Protein AF-A0A6C0LMB6-F1 (afdb_monomer_lite)

Sequence (159 aa):
MSMTSNTSTMNYQIALCEIFNQNIHGFNEDSSQDMNQRILASYTFSREEFMDKNEWMPMIANMRTAYSHYSPYVKNHPSIRNYKNIVDNPDYYKLDIVQVEEMPGGEACAIIKTGGIKRFQRLWKKHLKHQRKLLQERSKPENLRQRELTGKWPTSCSK

Structure (mmCIF, N/CA/C/O backbone):
data_AF-A0A6C0LMB6-F1
#
_entry.id   AF-A0A6C0LMB6-F1
#
loop_
_atom_site.group_PDB
_atom_site.id
_atom_site.type_symbol
_atom_site.label_atom_id
_atom_site.label_alt_id
_atom_site.label_comp_id
_atom_site.label_asym_id
_atom_site.label_entity_id
_atom_site.label_seq_id
_atom_site.pdbx_PDB_ins_code
_atom_site.Cartn_x
_atom_site.Cartn_y
_atom_site.Cartn_z
_atom_site.occupancy
_atom_site.B_iso_or_equiv
_atom_site.auth_seq_id
_atom_site.auth_comp_id
_atom_site.auth_asym_id
_atom_site.auth_atom_id
_atom_site.pdbx_PDB_model_num
ATOM 1 N N . MET A 1 1 ? 32.107 -31.353 2.018 1.00 38.66 1 MET A N 1
ATOM 2 C CA . MET A 1 1 ? 31.009 -30.561 1.421 1.00 38.66 1 MET A CA 1
ATOM 3 C C . MET A 1 1 ? 30.043 -30.189 2.533 1.00 38.66 1 MET A C 1
ATOM 5 O O . MET A 1 1 ? 29.240 -31.019 2.928 1.00 38.66 1 MET A O 1
ATOM 9 N N . SER A 1 2 ? 30.203 -29.000 3.114 1.00 35.47 2 SER A N 1
ATOM 10 C CA . SER A 1 2 ? 29.303 -28.487 4.152 1.00 35.47 2 SER A CA 1
ATOM 11 C C . SER A 1 2 ? 28.293 -27.566 3.477 1.00 35.47 2 SER A C 1
ATOM 13 O O . SER A 1 2 ? 28.688 -26.553 2.906 1.00 35.47 2 SER A O 1
ATOM 15 N N . MET A 1 3 ? 27.014 -27.944 3.480 1.00 44.91 3 MET A N 1
ATOM 16 C CA . MET A 1 3 ? 25.931 -27.040 3.103 1.00 44.91 3 MET A CA 1
ATOM 17 C C . MET A 1 3 ? 25.684 -26.091 4.272 1.00 44.91 3 MET A C 1
ATOM 19 O O . MET A 1 3 ? 24.937 -26.400 5.196 1.00 44.91 3 MET A O 1
ATOM 23 N N . THR A 1 4 ? 26.336 -24.934 4.250 1.00 42.03 4 THR A N 1
ATOM 24 C CA . THR A 1 4 ? 25.949 -23.817 5.106 1.00 42.03 4 THR A CA 1
ATOM 25 C C . THR A 1 4 ? 24.643 -23.251 4.565 1.00 42.03 4 THR A C 1
ATOM 27 O O . THR A 1 4 ? 24.621 -22.594 3.525 1.00 42.03 4 THR A O 1
ATOM 30 N N . SER A 1 5 ? 23.540 -23.524 5.257 1.00 46.91 5 SER A N 1
ATOM 31 C CA . SER A 1 5 ? 22.294 -22.790 5.072 1.00 46.91 5 SER A CA 1
ATOM 32 C C . SER A 1 5 ? 22.560 -21.315 5.377 1.00 46.91 5 SER A C 1
ATOM 34 O O . SER A 1 5 ? 22.667 -20.935 6.543 1.00 46.91 5 SER A O 1
ATOM 36 N N . ASN A 1 6 ? 22.686 -20.487 4.338 1.00 44.66 6 ASN A N 1
ATOM 37 C CA . ASN A 1 6 ? 22.595 -19.038 4.470 1.00 44.66 6 ASN A CA 1
ATOM 38 C C . ASN A 1 6 ? 21.174 -18.720 4.937 1.00 44.66 6 ASN A C 1
ATOM 40 O O . ASN A 1 6 ? 20.253 -18.574 4.136 1.00 44.66 6 ASN A O 1
ATOM 44 N N . THR A 1 7 ? 20.967 -18.636 6.247 1.00 48.97 7 THR A N 1
ATOM 45 C CA . THR A 1 7 ? 19.818 -17.921 6.790 1.00 48.97 7 THR A CA 1
ATOM 46 C C . THR A 1 7 ? 20.078 -16.442 6.556 1.00 48.97 7 THR A C 1
ATOM 48 O O . THR A 1 7 ? 20.565 -15.744 7.444 1.00 48.97 7 THR A O 1
ATOM 51 N N . SER A 1 8 ? 19.808 -15.980 5.335 1.00 60.22 8 SER A N 1
ATOM 52 C CA . SER A 1 8 ? 19.716 -14.561 5.021 1.00 60.22 8 SER A CA 1
ATOM 53 C C . SER A 1 8 ? 18.724 -13.965 6.010 1.00 60.22 8 SER A C 1
ATOM 55 O O . SER A 1 8 ? 17.541 -14.315 6.006 1.00 60.22 8 SER A O 1
ATOM 57 N N . THR A 1 9 ? 19.208 -13.137 6.931 1.00 61.38 9 THR A N 1
ATOM 58 C CA . THR A 1 9 ? 18.343 -12.380 7.827 1.00 61.38 9 THR A CA 1
ATOM 59 C C . THR A 1 9 ? 17.388 -11.578 6.952 1.00 61.38 9 THR A C 1
ATOM 61 O O . THR A 1 9 ? 17.812 -10.750 6.151 1.00 61.38 9 THR A O 1
ATOM 64 N N . MET A 1 10 ? 16.092 -11.889 7.037 1.00 66.06 10 MET A N 1
ATOM 65 C CA . MET A 1 10 ? 15.073 -11.235 6.217 1.00 66.06 10 MET A CA 1
ATOM 66 C C . MET A 1 10 ? 15.051 -9.746 6.556 1.00 66.06 10 MET A C 1
ATOM 68 O O . MET A 1 10 ? 14.559 -9.354 7.616 1.00 66.06 10 MET A O 1
ATOM 72 N N . ASN A 1 11 ? 15.617 -8.929 5.669 1.00 84.19 11 ASN A N 1
ATOM 73 C CA . ASN A 1 11 ? 15.682 -7.490 5.847 1.00 84.19 11 ASN A CA 1
ATOM 74 C C . ASN A 1 11 ? 14.379 -6.868 5.335 1.00 84.19 11 ASN A C 1
ATOM 76 O O . ASN A 1 11 ? 14.101 -6.878 4.134 1.00 84.19 11 ASN A O 1
ATOM 80 N N . TYR A 1 12 ? 13.555 -6.376 6.258 1.00 92.94 12 TYR A N 1
ATOM 81 C CA . TYR A 1 12 ? 12.324 -5.671 5.921 1.00 92.94 12 TYR A CA 1
ATOM 82 C C . TYR A 1 12 ? 12.598 -4.178 5.779 1.00 92.94 12 TYR A C 1
ATOM 84 O O . TYR A 1 12 ? 13.280 -3.587 6.613 1.00 92.94 12 TYR A O 1
ATOM 92 N N . GLN A 1 13 ? 12.011 -3.565 4.758 1.00 94.88 13 GLN A N 1
ATOM 93 C CA . GLN A 1 13 ? 12.161 -2.143 4.462 1.00 94.88 13 GLN A CA 1
ATOM 94 C C . GLN A 1 13 ? 10.793 -1.468 4.385 1.00 94.88 13 GLN A C 1
ATOM 96 O O . GLN A 1 13 ? 9.779 -2.128 4.153 1.00 94.88 13 GLN A O 1
ATOM 101 N N . ILE A 1 14 ? 10.753 -0.152 4.587 1.00 95.75 14 ILE A N 1
ATOM 102 C CA . ILE A 1 14 ? 9.578 0.660 4.260 1.00 95.75 14 ILE A CA 1
ATOM 103 C C . ILE A 1 14 ? 9.749 1.114 2.817 1.00 95.75 14 ILE A C 1
ATOM 105 O O . ILE A 1 14 ? 10.777 1.695 2.479 1.00 95.75 14 ILE A O 1
ATOM 109 N N . ALA A 1 15 ? 8.752 0.858 1.978 1.00 97.25 15 ALA A N 1
ATOM 110 C CA . ALA A 1 15 ? 8.810 1.219 0.571 1.00 97.25 15 ALA A CA 1
ATOM 111 C C . ALA A 1 15 ? 7.516 1.869 0.088 1.00 97.25 15 ALA A C 1
ATOM 113 O O . ALA A 1 15 ? 6.415 1.519 0.529 1.00 97.25 15 ALA A O 1
ATOM 114 N N . LEU A 1 16 ? 7.665 2.789 -0.860 1.00 97.25 16 LEU A N 1
ATOM 115 C CA . LEU A 1 16 ? 6.594 3.199 -1.750 1.00 97.25 16 LEU A CA 1
ATOM 116 C C . LEU A 1 16 ? 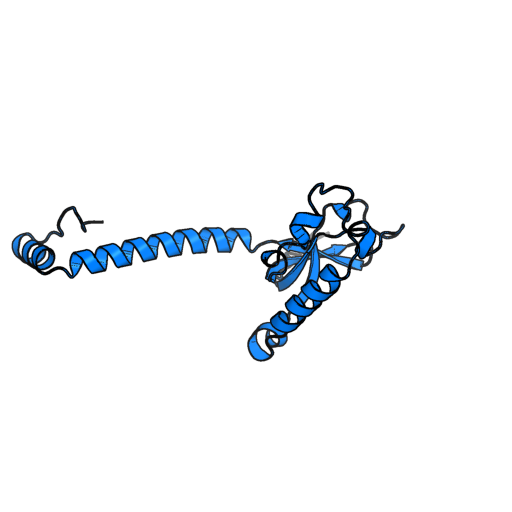6.473 2.130 -2.832 1.00 97.25 16 LEU A C 1
ATOM 118 O O . LEU A 1 16 ? 7.439 1.846 -3.536 1.00 97.25 16 LEU A O 1
ATOM 122 N N . CYS A 1 17 ? 5.301 1.508 -2.901 1.00 96.94 17 CYS A N 1
ATOM 123 C CA . CYS A 1 17 ? 5.065 0.375 -3.782 1.00 96.94 17 CYS A CA 1
ATOM 124 C C . CYS A 1 17 ? 4.105 0.745 -4.905 1.00 96.94 17 CYS A C 1
ATOM 126 O O . CYS A 1 17 ? 3.128 1.463 -4.676 1.00 96.94 17 CYS A O 1
ATOM 128 N N . GLU A 1 18 ? 4.313 0.161 -6.079 1.00 96.38 18 GLU A N 1
ATOM 129 C CA . GLU A 1 18 ? 3.370 0.251 -7.189 1.00 96.38 18 GLU A CA 1
ATOM 130 C C . GLU A 1 18 ? 3.273 -1.069 -7.952 1.00 96.38 18 GLU A C 1
ATOM 132 O O . GLU A 1 18 ? 4.203 -1.862 -8.001 1.00 96.38 18 GLU A O 1
ATOM 137 N N . ILE A 1 19 ? 2.117 -1.338 -8.538 1.00 97.25 19 ILE A N 1
ATOM 138 C CA . ILE A 1 19 ? 1.906 -2.462 -9.443 1.00 97.25 19 ILE A CA 1
ATOM 139 C C . ILE A 1 19 ? 2.718 -2.208 -10.712 1.00 97.25 19 ILE A C 1
ATOM 141 O O . ILE A 1 19 ? 2.535 -1.172 -11.359 1.00 97.25 19 ILE A O 1
ATOM 145 N N . PHE A 1 20 ? 3.568 -3.163 -11.089 1.00 97.06 20 PHE A N 1
ATOM 146 C CA . PHE A 1 20 ? 4.311 -3.071 -12.338 1.00 97.06 20 PHE A CA 1
ATOM 147 C C . PHE A 1 20 ? 3.347 -3.016 -13.528 1.00 97.06 20 PHE A C 1
ATOM 149 O O . PHE A 1 20 ? 2.433 -3.825 -13.612 1.00 97.06 20 PHE A O 1
ATOM 156 N N . ASN A 1 21 ? 3.561 -2.101 -14.471 1.00 96.38 21 ASN A N 1
ATOM 157 C CA . ASN A 1 21 ? 2.859 -2.070 -15.744 1.00 96.38 21 ASN A CA 1
ATOM 158 C C . ASN A 1 21 ? 3.873 -1.865 -16.871 1.00 96.38 21 ASN A C 1
ATOM 160 O O . ASN A 1 21 ? 4.512 -0.815 -16.935 1.00 96.38 21 ASN A O 1
ATOM 164 N N . GLN A 1 22 ? 3.975 -2.829 -17.788 1.00 95.75 22 GLN A N 1
ATOM 165 C CA . GLN A 1 22 ? 4.898 -2.760 -18.928 1.00 95.75 22 GLN A CA 1
ATOM 166 C C . GLN A 1 22 ? 4.735 -1.499 -19.797 1.00 95.75 22 GLN A C 1
ATOM 168 O O . GLN A 1 22 ? 5.704 -1.030 -20.382 1.00 95.75 22 GLN A O 1
ATOM 173 N N . ASN A 1 23 ? 3.528 -0.922 -19.863 1.00 95.12 23 ASN A N 1
ATOM 174 C CA . ASN A 1 23 ? 3.261 0.284 -20.653 1.00 95.12 23 ASN A CA 1
ATOM 175 C C . ASN A 1 23 ? 3.826 1.558 -19.999 1.00 95.12 23 ASN A C 1
ATOM 177 O O . ASN A 1 23 ? 3.902 2.593 -20.655 1.00 95.12 23 ASN A O 1
ATOM 181 N N . ILE A 1 24 ? 4.171 1.491 -18.709 1.00 95.31 24 ILE A N 1
ATOM 182 C CA . ILE A 1 24 ? 4.685 2.610 -17.910 1.00 95.31 24 ILE A CA 1
ATOM 183 C C . ILE A 1 24 ? 6.171 2.411 -17.608 1.00 95.31 24 ILE A C 1
ATOM 185 O O . ILE A 1 24 ? 6.957 3.334 -17.793 1.00 95.31 24 ILE A O 1
ATOM 189 N N . HIS A 1 25 ? 6.558 1.215 -17.162 1.00 94.12 25 HIS A N 1
ATOM 190 C CA . HIS A 1 25 ? 7.918 0.933 -16.690 1.00 94.12 25 HIS A CA 1
ATOM 191 C C . HIS A 1 25 ? 8.841 0.371 -17.778 1.00 94.12 25 HIS A C 1
ATOM 193 O O . HIS A 1 25 ? 10.045 0.285 -17.566 1.00 94.12 25 HIS A O 1
ATOM 199 N N . GLY A 1 26 ? 8.288 0.007 -18.939 1.00 92.19 26 GLY A N 1
ATOM 200 C CA . GLY A 1 26 ? 9.005 -0.742 -19.965 1.00 92.19 26 GLY A CA 1
ATOM 201 C C . GLY A 1 26 ? 9.080 -2.233 -19.636 1.00 92.19 26 GLY A C 1
ATOM 202 O O . GLY A 1 26 ? 8.943 -2.645 -18.489 1.00 92.19 26 GLY A O 1
ATOM 203 N N . PHE A 1 27 ? 9.239 -3.052 -20.670 1.00 93.38 27 PHE A N 1
ATOM 204 C CA . PHE A 1 27 ? 9.415 -4.498 -20.567 1.00 93.38 27 PHE A CA 1
ATOM 205 C C . PHE A 1 27 ? 10.187 -4.954 -21.803 1.00 93.38 27 PHE A C 1
ATOM 207 O O . PHE A 1 27 ? 9.760 -4.664 -22.925 1.00 93.38 27 PHE A O 1
ATOM 214 N N . ASN A 1 28 ? 11.329 -5.607 -21.609 1.00 90.88 28 ASN A N 1
ATOM 215 C CA . ASN A 1 28 ? 12.220 -6.021 -22.693 1.00 90.88 28 ASN A CA 1
ATOM 216 C C . ASN A 1 28 ? 12.650 -7.491 -22.531 1.00 90.88 28 ASN A C 1
ATOM 218 O O . ASN A 1 28 ? 12.100 -8.219 -21.708 1.00 90.88 28 ASN A O 1
ATOM 222 N N . GLU A 1 29 ? 13.596 -7.938 -23.356 1.00 90.31 29 GLU A N 1
ATOM 223 C CA . GLU A 1 29 ? 14.080 -9.326 -23.368 1.00 90.31 29 GLU A CA 1
ATOM 224 C C . GLU A 1 29 ? 14.796 -9.733 -22.070 1.00 90.31 29 GLU A C 1
ATOM 226 O O . GLU A 1 29 ? 14.801 -10.915 -21.728 1.00 90.31 29 GLU A O 1
ATOM 231 N N . ASP A 1 30 ? 15.334 -8.762 -21.327 1.00 90.88 30 ASP A N 1
ATOM 232 C CA . ASP A 1 30 ? 16.017 -8.980 -20.048 1.00 90.88 30 ASP A CA 1
ATOM 233 C C . ASP A 1 30 ? 15.034 -9.029 -18.862 1.00 90.88 30 ASP A C 1
ATOM 235 O O . ASP A 1 30 ? 15.364 -9.533 -17.784 1.00 90.88 30 ASP A O 1
ATOM 239 N N . SER A 1 31 ? 13.803 -8.535 -19.048 1.00 90.94 31 SER A N 1
ATOM 240 C CA . SER A 1 31 ? 12.766 -8.558 -18.018 1.00 90.94 31 SER A CA 1
ATOM 241 C C . SER A 1 31 ? 12.289 -9.982 -17.722 1.00 90.94 31 SER A C 1
ATOM 243 O O . SER A 1 31 ? 12.088 -10.827 -18.600 1.00 90.94 31 SER A O 1
ATOM 245 N N . SER A 1 32 ? 12.002 -10.245 -16.447 1.00 91.88 32 SER A N 1
ATOM 246 C CA . SER A 1 32 ? 11.387 -11.514 -16.043 1.00 91.88 32 SER A CA 1
ATOM 247 C C . SER A 1 32 ? 9.963 -11.654 -16.591 1.00 91.88 32 SER A C 1
ATOM 249 O O . SER A 1 32 ? 9.166 -10.721 -16.558 1.00 91.88 32 SER A O 1
ATOM 251 N N . GLN A 1 33 ? 9.592 -12.847 -17.057 1.00 90.62 33 GLN A N 1
ATOM 252 C CA . GLN A 1 33 ? 8.303 -13.068 -17.735 1.00 90.62 33 GLN A CA 1
ATOM 253 C C . GLN A 1 33 ? 7.072 -12.789 -16.856 1.00 90.62 33 GLN A C 1
ATOM 255 O O . GLN A 1 33 ? 5.983 -12.506 -17.356 1.00 90.62 33 GLN A O 1
ATOM 260 N N . ASP A 1 34 ? 7.227 -12.851 -15.536 1.00 92.69 34 ASP A N 1
ATOM 261 C CA . ASP A 1 34 ? 6.156 -12.652 -14.567 1.00 92.69 34 ASP A CA 1
ATOM 262 C C . ASP A 1 34 ? 6.056 -11.211 -14.033 1.00 92.69 34 ASP A C 1
ATOM 264 O O . ASP A 1 34 ? 5.240 -10.960 -13.146 1.00 92.69 34 ASP A O 1
ATOM 268 N N . MET A 1 35 ? 6.799 -10.239 -14.587 1.00 94.25 35 MET A N 1
ATOM 269 C CA . MET A 1 35 ? 6.814 -8.855 -14.079 1.00 94.25 35 MET A CA 1
ATOM 270 C C . MET A 1 35 ? 5.425 -8.206 -14.003 1.00 94.25 35 MET A C 1
ATOM 272 O O . MET A 1 35 ? 5.110 -7.564 -13.006 1.00 94.25 35 MET A O 1
ATOM 276 N N . ASN A 1 36 ? 4.529 -8.444 -14.969 1.00 94.62 36 ASN A N 1
ATOM 277 C CA . ASN A 1 36 ? 3.138 -7.947 -14.925 1.00 94.62 36 ASN A CA 1
ATOM 278 C C . 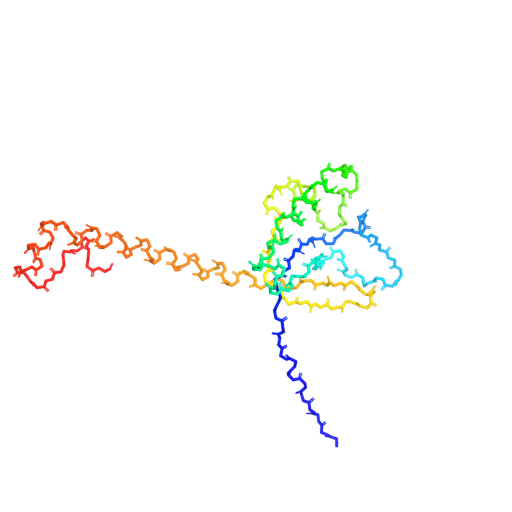ASN A 1 36 ? 2.277 -8.558 -13.797 1.00 94.62 36 ASN A C 1
ATOM 280 O O . ASN A 1 36 ? 1.099 -8.236 -13.668 1.00 94.62 36 ASN A O 1
ATOM 284 N N . GLN A 1 37 ? 2.808 -9.479 -12.997 1.00 94.44 37 GLN A N 1
ATOM 285 C CA . GLN A 1 37 ? 2.141 -10.033 -11.814 1.00 94.44 37 GLN A CA 1
ATOM 286 C C . GLN A 1 37 ? 2.784 -9.543 -10.510 1.00 94.44 37 GLN A C 1
ATOM 288 O O . GLN A 1 37 ? 2.350 -9.932 -9.423 1.00 94.44 37 GLN A O 1
ATOM 293 N N . ARG A 1 38 ? 3.810 -8.691 -10.606 1.00 95.62 38 ARG A N 1
ATOM 294 C CA . ARG A 1 38 ? 4.628 -8.241 -9.484 1.00 95.62 38 ARG A CA 1
ATOM 295 C C . ARG A 1 38 ? 4.302 -6.806 -9.075 1.00 95.62 38 ARG A C 1
ATOM 297 O O . ARG A 1 38 ? 3.674 -6.023 -9.789 1.00 95.62 38 ARG A O 1
ATOM 304 N N . ILE A 1 39 ? 4.728 -6.485 -7.863 1.00 97.19 39 ILE A N 1
ATOM 305 C CA . ILE A 1 39 ? 4.686 -5.145 -7.285 1.00 97.19 39 ILE A CA 1
ATOM 306 C C . ILE A 1 39 ? 6.132 -4.669 -7.232 1.00 97.19 39 ILE A C 1
ATOM 308 O O . ILE A 1 39 ? 6.996 -5.427 -6.803 1.00 97.19 39 ILE A O 1
ATOM 312 N N . LEU A 1 40 ? 6.399 -3.444 -7.658 1.00 97.12 40 LEU A N 1
ATOM 313 C CA . LEU A 1 40 ? 7.694 -2.796 -7.533 1.00 97.12 40 LEU A CA 1
ATOM 314 C C . LEU A 1 40 ? 7.848 -2.154 -6.156 1.00 97.12 40 LEU A C 1
ATOM 316 O O . LEU A 1 40 ? 6.895 -1.601 -5.602 1.00 97.12 40 LEU A O 1
ATOM 320 N N . ALA A 1 41 ? 9.072 -2.180 -5.639 1.00 96.75 41 ALA A N 1
ATOM 321 C CA . ALA A 1 41 ? 9.532 -1.259 -4.611 1.00 96.75 41 ALA A CA 1
ATOM 322 C C . ALA A 1 41 ? 10.092 -0.008 -5.307 1.00 96.75 41 ALA A C 1
ATOM 324 O O . ALA A 1 41 ? 11.304 0.142 -5.425 1.00 96.75 41 ALA A O 1
ATOM 325 N N . SER A 1 42 ? 9.212 0.875 -5.788 1.00 95.44 42 SER A N 1
ATOM 326 C CA . SER A 1 42 ? 9.582 2.080 -6.552 1.00 95.44 42 SER A CA 1
ATOM 327 C C . SER A 1 42 ? 10.586 2.960 -5.816 1.00 95.44 42 SER A C 1
ATOM 329 O O . SER A 1 42 ? 11.449 3.583 -6.426 1.00 95.44 42 SER A O 1
ATOM 331 N N . TYR A 1 43 ? 10.459 3.013 -4.489 1.00 96.06 43 TYR A N 1
ATOM 332 C CA . TYR A 1 43 ? 11.432 3.659 -3.625 1.00 96.06 43 TYR A CA 1
ATOM 333 C C . TYR A 1 43 ? 11.446 2.997 -2.249 1.00 96.06 43 TYR A C 1
ATOM 335 O O . TYR A 1 43 ? 10.394 2.833 -1.626 1.00 96.06 43 TYR A O 1
ATOM 343 N N . THR A 1 44 ? 12.628 2.646 -1.753 1.00 96.56 44 THR A N 1
ATOM 344 C CA . THR A 1 44 ? 12.848 2.188 -0.375 1.00 96.56 44 THR A CA 1
ATOM 345 C C . THR A 1 44 ? 13.414 3.323 0.456 1.00 96.56 44 THR A C 1
ATOM 347 O O . THR A 1 44 ? 14.380 3.953 0.044 1.00 96.56 44 THR A O 1
ATOM 350 N N . PHE A 1 45 ? 12.853 3.548 1.639 1.00 96.56 45 PHE A N 1
ATOM 351 C CA . PHE A 1 45 ? 13.314 4.602 2.533 1.00 96.56 45 PHE A CA 1
ATOM 352 C C . PHE A 1 45 ? 14.291 4.037 3.559 1.00 96.56 45 PHE A C 1
ATOM 354 O O . PHE A 1 45 ? 13.973 3.089 4.289 1.00 96.56 45 PHE A O 1
ATOM 361 N N . SER A 1 46 ? 15.450 4.672 3.678 1.00 95.44 46 SER A N 1
ATOM 362 C CA . SER A 1 46 ? 16.280 4.554 4.867 1.00 95.44 46 SER A CA 1
ATOM 363 C C . SER A 1 46 ? 15.541 5.109 6.090 1.00 95.44 46 SER A C 1
ATOM 365 O O . SER A 1 46 ? 14.541 5.831 6.003 1.00 95.44 46 SER A O 1
ATOM 367 N N . ARG A 1 47 ? 16.050 4.778 7.279 1.00 92.94 47 ARG A N 1
ATOM 368 C CA . ARG A 1 47 ? 15.479 5.274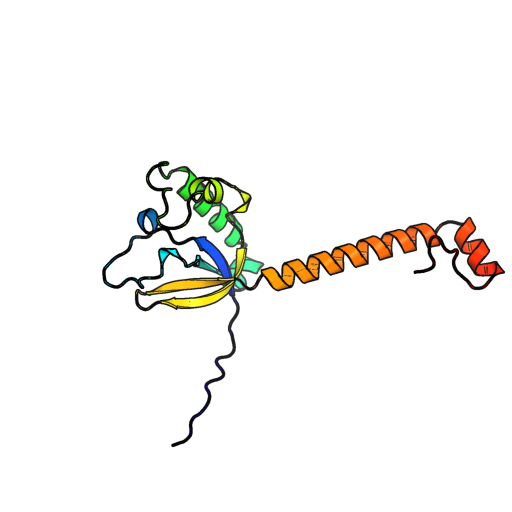 8.534 1.00 92.94 47 ARG A CA 1
ATOM 369 C C . ARG A 1 47 ? 15.447 6.804 8.587 1.00 92.94 47 ARG A C 1
ATOM 371 O O . ARG A 1 47 ? 14.450 7.348 9.046 1.00 92.94 47 ARG A O 1
ATOM 378 N N . GLU A 1 48 ? 16.516 7.465 8.156 1.00 96.06 48 GLU A N 1
ATOM 379 C CA . GLU A 1 48 ? 16.648 8.926 8.204 1.00 96.06 48 GLU A CA 1
ATOM 380 C C . GLU A 1 48 ? 15.663 9.605 7.241 1.00 96.06 48 GLU A C 1
ATOM 382 O O . GLU A 1 48 ? 14.926 10.508 7.637 1.00 96.06 48 GLU A O 1
ATOM 387 N N . GLU A 1 49 ? 15.577 9.118 5.998 1.00 96.81 49 GLU A N 1
ATOM 388 C CA . GLU A 1 49 ? 14.638 9.630 4.986 1.00 96.81 49 GLU A CA 1
ATOM 389 C C . GLU A 1 49 ? 13.182 9.490 5.453 1.00 96.81 49 GLU A C 1
ATOM 391 O O . GLU A 1 49 ? 12.366 10.400 5.275 1.00 96.81 49 GLU A O 1
ATOM 396 N N . PHE A 1 50 ? 12.855 8.363 6.097 1.00 95.62 50 PHE A N 1
ATOM 397 C CA . PHE A 1 50 ? 11.512 8.108 6.606 1.00 95.62 50 PHE A CA 1
ATOM 398 C C . PHE A 1 50 ? 11.181 8.920 7.867 1.00 95.62 50 PHE A C 1
ATOM 400 O O . PHE A 1 50 ? 10.130 9.558 7.910 1.00 95.62 50 PHE A O 1
ATOM 407 N N . MET A 1 51 ? 12.041 8.877 8.891 1.00 93.38 51 MET A N 1
ATOM 408 C CA . MET A 1 51 ? 11.741 9.415 10.226 1.00 93.38 51 MET A CA 1
ATOM 409 C C . MET A 1 51 ? 12.057 10.904 10.353 1.00 93.38 51 MET A C 1
ATOM 411 O O . MET A 1 51 ? 11.244 11.654 10.890 1.00 93.38 51 MET A O 1
ATOM 415 N N . ASP A 1 52 ? 13.229 11.324 9.878 1.00 95.19 52 ASP A N 1
ATOM 416 C CA . ASP A 1 52 ? 13.775 12.647 10.186 1.00 95.19 52 ASP A CA 1
ATOM 417 C C . ASP A 1 52 ? 13.414 13.654 9.090 1.00 95.19 52 ASP A C 1
ATOM 419 O O . ASP A 1 52 ? 13.004 14.780 9.374 1.00 95.19 52 ASP A O 1
ATOM 423 N N . LYS A 1 53 ? 13.495 13.229 7.823 1.00 95.94 53 LYS A N 1
ATOM 424 C CA . LYS A 1 53 ? 13.253 14.094 6.656 1.00 95.94 53 LYS A CA 1
ATOM 425 C C . LYS A 1 53 ? 11.826 14.028 6.112 1.00 95.94 53 LYS A C 1
ATOM 427 O O . LYS A 1 53 ? 11.412 14.928 5.386 1.00 95.94 53 LYS A O 1
ATOM 432 N N . ASN A 1 54 ? 11.055 12.999 6.476 1.00 95.12 54 ASN A N 1
ATOM 433 C CA . ASN A 1 54 ? 9.704 12.748 5.959 1.00 95.12 54 ASN A CA 1
ATOM 434 C C . ASN A 1 54 ? 9.626 12.739 4.418 1.00 95.12 54 ASN A C 1
ATOM 436 O O . ASN A 1 54 ? 8.622 13.163 3.841 1.00 95.12 54 ASN A O 1
ATOM 440 N N . GLU A 1 55 ? 10.658 12.228 3.737 1.00 96.31 55 GLU A N 1
ATOM 441 C CA . GLU A 1 55 ? 10.756 12.239 2.264 1.00 96.31 55 GLU A CA 1
ATOM 442 C C . GLU A 1 55 ? 9.644 11.438 1.580 1.00 96.31 55 GLU A C 1
ATOM 444 O O . GLU A 1 55 ? 9.300 11.660 0.419 1.00 96.31 55 GLU A O 1
ATOM 449 N N . TRP A 1 56 ? 9.006 10.540 2.324 1.00 95.62 56 TRP A N 1
ATOM 450 C CA . TRP A 1 56 ? 7.867 9.772 1.851 1.00 95.62 56 TRP A CA 1
ATOM 451 C C . TRP A 1 56 ? 6.665 10.640 1.448 1.00 95.62 56 TRP A C 1
ATOM 453 O O . TRP A 1 56 ? 5.929 10.270 0.534 1.00 95.62 56 TRP A O 1
ATOM 463 N N . MET A 1 57 ? 6.469 11.798 2.087 1.00 96.06 57 MET A N 1
ATOM 464 C CA . MET A 1 57 ? 5.371 12.722 1.776 1.00 96.06 57 MET A CA 1
ATOM 465 C C . MET A 1 57 ? 5.489 13.310 0.361 1.00 96.06 57 MET A C 1
ATOM 467 O O . MET A 1 57 ? 4.567 13.103 -0.439 1.00 96.06 57 MET A O 1
ATOM 471 N N . PRO A 1 58 ? 6.589 14.010 0.007 1.00 96.50 58 PRO A N 1
ATOM 472 C CA . PRO A 1 58 ? 6.770 14.503 -1.352 1.00 96.50 58 PRO A CA 1
ATOM 473 C C . PRO A 1 58 ? 6.870 13.361 -2.368 1.00 96.50 58 PRO A C 1
ATOM 475 O O . PRO A 1 58 ? 6.340 13.505 -3.465 1.00 96.50 58 PRO A O 1
ATOM 478 N N . MET A 1 59 ? 7.441 12.203 -2.014 1.00 96.25 59 MET A N 1
ATOM 479 C CA . MET A 1 59 ? 7.514 11.062 -2.935 1.00 96.25 59 MET A CA 1
ATOM 480 C C . MET A 1 59 ? 6.121 10.540 -3.328 1.00 96.25 59 MET A C 1
ATOM 482 O O . MET A 1 59 ? 5.836 10.348 -4.510 1.00 96.25 59 MET A O 1
ATOM 486 N N . ILE A 1 60 ? 5.208 10.390 -2.361 1.00 96.69 60 ILE A N 1
ATOM 487 C CA . ILE A 1 60 ? 3.809 10.021 -2.636 1.00 96.69 60 ILE A CA 1
ATOM 488 C C . ILE A 1 60 ? 3.117 11.085 -3.497 1.00 96.69 60 ILE A C 1
ATOM 490 O O . ILE A 1 60 ? 2.398 10.740 -4.437 1.00 96.69 60 ILE A O 1
ATOM 494 N N . ALA A 1 61 ? 3.310 12.371 -3.189 1.00 96.19 61 ALA A N 1
ATOM 495 C CA . ALA A 1 61 ? 2.706 13.466 -3.949 1.00 96.19 61 ALA A CA 1
ATOM 496 C C . ALA A 1 61 ? 3.207 13.504 -5.403 1.00 96.19 61 ALA A C 1
ATOM 498 O O . ALA A 1 61 ? 2.406 13.664 -6.329 1.00 96.19 61 ALA A O 1
ATOM 499 N N . ASN A 1 62 ? 4.505 13.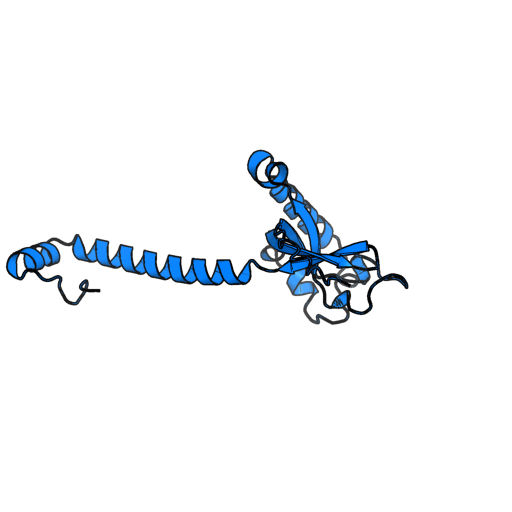283 -5.608 1.00 95.75 62 ASN A N 1
ATOM 500 C CA . ASN A 1 62 ? 5.123 13.213 -6.927 1.00 95.75 62 ASN A CA 1
ATOM 501 C C . ASN A 1 62 ? 4.595 12.016 -7.716 1.00 95.75 62 ASN A C 1
ATOM 503 O O . ASN A 1 62 ? 4.198 12.188 -8.863 1.00 95.75 62 ASN A O 1
ATOM 507 N N . MET A 1 63 ? 4.496 10.834 -7.099 1.00 95.50 63 MET A N 1
ATOM 508 C CA . MET A 1 63 ? 3.975 9.639 -7.769 1.00 95.50 63 MET A CA 1
ATOM 509 C C . MET A 1 63 ? 2.501 9.810 -8.170 1.00 95.50 63 MET A C 1
ATOM 511 O O . MET A 1 63 ? 2.130 9.515 -9.305 1.00 95.50 63 MET A O 1
ATOM 515 N N . ARG A 1 64 ? 1.667 10.385 -7.291 1.00 95.31 64 ARG A N 1
ATOM 516 C CA . ARG A 1 64 ? 0.276 10.761 -7.618 1.00 95.31 64 ARG A CA 1
ATOM 517 C C . ARG A 1 64 ? 0.206 11.705 -8.813 1.00 95.31 64 ARG A C 1
ATOM 519 O O . ARG A 1 64 ? -0.605 11.507 -9.714 1.00 95.31 64 ARG A O 1
ATOM 526 N N . THR A 1 65 ? 1.060 12.724 -8.811 1.00 95.62 65 THR A N 1
ATOM 527 C CA . THR A 1 65 ? 1.119 13.725 -9.878 1.00 95.62 65 THR A CA 1
ATOM 528 C C . THR A 1 65 ? 1.609 13.108 -11.185 1.00 95.62 65 THR A C 1
ATOM 530 O O . THR A 1 65 ? 1.022 13.356 -12.228 1.00 95.62 65 THR A O 1
ATOM 533 N N . ALA A 1 66 ? 2.631 12.253 -11.168 1.00 94.44 66 ALA A N 1
ATOM 534 C CA . ALA A 1 66 ? 3.104 11.564 -12.367 1.00 94.44 66 ALA A CA 1
ATOM 535 C C . ALA A 1 66 ? 1.979 10.735 -13.006 1.00 94.44 66 ALA A C 1
ATOM 537 O O . ALA A 1 66 ? 1.693 10.862 -14.197 1.00 94.44 66 ALA A O 1
ATOM 538 N N . TYR A 1 67 ? 1.255 9.967 -12.192 1.00 95.44 67 TYR A N 1
ATOM 539 C CA . TYR A 1 67 ? 0.170 9.126 -12.678 1.00 95.44 67 TYR A CA 1
ATOM 540 C C . TYR A 1 67 ? -1.078 9.882 -13.133 1.00 95.44 67 TYR A C 1
ATOM 542 O O . TYR A 1 67 ? -1.817 9.363 -13.974 1.00 95.44 67 TYR A O 1
ATOM 550 N N . SER A 1 68 ? -1.352 11.082 -12.617 1.00 94.25 68 SER A N 1
ATOM 551 C CA . SER A 1 68 ? -2.479 11.887 -13.104 1.00 94.25 68 SER A CA 1
ATOM 552 C C . SER A 1 68 ? -2.259 12.384 -14.537 1.00 94.25 68 SER A C 1
ATOM 554 O O . SER A 1 68 ? -3.233 12.556 -15.268 1.00 94.25 68 SER A O 1
ATOM 556 N N . HIS A 1 69 ? -0.999 12.538 -14.960 1.00 95.00 69 HIS A N 1
ATOM 557 C CA . HIS A 1 69 ? -0.635 12.969 -16.310 1.00 95.00 69 HIS A CA 1
ATOM 558 C C . HIS A 1 69 ? -0.624 11.835 -17.346 1.00 95.00 69 HIS A C 1
ATOM 560 O O . HIS A 1 69 ? -0.645 12.114 -18.546 1.00 95.00 69 HIS A O 1
ATOM 566 N N . TYR A 1 70 ? -0.619 10.561 -16.933 1.00 94.62 70 TYR A N 1
ATOM 567 C CA . TYR A 1 70 ? -0.702 9.456 -17.891 1.00 94.62 70 TYR A CA 1
ATOM 568 C C . TYR A 1 70 ? -2.062 9.411 -18.583 1.00 94.62 70 TYR A C 1
ATOM 570 O O . TYR A 1 70 ? -3.119 9.454 -17.946 1.00 94.62 70 TYR A O 1
ATOM 578 N N . SER A 1 71 ? -2.029 9.235 -19.905 1.00 93.69 71 SER A N 1
ATOM 579 C CA . SER A 1 71 ? -3.245 9.042 -20.687 1.00 93.69 71 SER A CA 1
ATOM 580 C C . SER A 1 71 ? -3.961 7.743 -20.278 1.00 93.69 71 SER A C 1
ATOM 582 O O . SER A 1 71 ? -3.318 6.774 -19.856 1.00 93.69 71 SER A O 1
ATOM 584 N N . PRO A 1 72 ? -5.294 7.661 -20.441 1.00 91.00 72 PRO A N 1
ATOM 585 C CA . PRO A 1 72 ? -6.041 6.442 -20.136 1.00 91.00 72 PRO A CA 1
ATOM 586 C C . PRO A 1 72 ? -5.542 5.196 -20.882 1.00 91.00 72 PRO A C 1
ATOM 588 O O . PRO A 1 72 ? -5.661 4.098 -20.350 1.00 91.00 72 PRO A O 1
ATOM 591 N N . TYR A 1 73 ? -4.972 5.360 -22.081 1.00 91.81 73 TYR A N 1
ATOM 592 C CA . TYR A 1 73 ? -4.452 4.257 -22.895 1.00 91.81 73 TYR A CA 1
ATOM 593 C C . TYR A 1 73 ? -3.219 3.596 -22.270 1.00 91.81 73 TYR A C 1
ATOM 595 O O . TYR A 1 73 ? -3.093 2.375 -22.307 1.00 91.81 73 TYR A O 1
ATOM 603 N N . VAL A 1 74 ? -2.340 4.394 -21.656 1.00 93.12 74 VAL A N 1
ATOM 604 C CA . VAL A 1 74 ? -1.139 3.906 -20.960 1.00 93.12 74 VAL A CA 1
ATOM 605 C C . VAL A 1 74 ? -1.516 3.187 -19.658 1.00 93.12 74 VAL A C 1
ATOM 607 O O . VAL A 1 74 ? -0.873 2.218 -19.267 1.00 93.12 74 VAL A O 1
ATOM 610 N N . LYS A 1 75 ? -2.634 3.582 -19.031 1.00 94.06 75 LYS A N 1
ATOM 611 C CA . LYS A 1 75 ? -3.215 2.924 -17.845 1.00 94.06 75 LYS A CA 1
ATOM 612 C C . LYS A 1 75 ? -3.959 1.614 -18.158 1.00 94.06 75 LYS A C 1
ATOM 614 O O . LYS A 1 75 ? -4.737 1.133 -17.333 1.00 94.06 75 LYS A O 1
ATOM 619 N N . ASN A 1 76 ? -3.730 1.017 -19.324 1.00 94.94 76 ASN A N 1
ATOM 620 C CA . ASN A 1 76 ? -4.101 -0.370 -19.578 1.00 94.94 76 ASN A CA 1
ATOM 621 C C . ASN A 1 76 ? -3.030 -1.295 -19.005 1.00 94.94 76 ASN A C 1
ATOM 623 O O . ASN A 1 76 ? -1.843 -0.983 -19.072 1.00 94.94 76 ASN A O 1
ATOM 627 N N . HIS A 1 77 ? -3.444 -2.435 -18.460 1.00 96.62 77 HIS A N 1
ATOM 628 C CA . HIS A 1 77 ? -2.539 -3.408 -17.861 1.00 96.62 77 HIS A CA 1
ATOM 629 C C . HIS A 1 77 ? -2.844 -4.813 -18.403 1.00 96.62 77 HIS A C 1
ATOM 631 O O . HIS A 1 77 ? -4.021 -5.182 -18.433 1.00 96.62 77 HIS A O 1
ATOM 637 N N . PRO A 1 78 ? -1.833 -5.633 -18.761 1.00 94.25 78 PRO A N 1
ATOM 638 C CA . PRO A 1 78 ? -2.049 -6.948 -19.379 1.00 94.25 78 PRO A CA 1
ATOM 639 C C . PRO A 1 78 ? -2.944 -7.893 -18.561 1.00 94.25 78 PRO A C 1
ATOM 641 O O . PRO A 1 78 ? -3.863 -8.507 -19.094 1.00 94.25 78 PRO A O 1
ATOM 644 N N . SER A 1 79 ? -2.710 -7.965 -17.247 1.00 93.75 79 SER A N 1
ATOM 645 C CA . SER A 1 79 ? -3.380 -8.933 -16.358 1.00 93.75 79 SER A CA 1
ATOM 646 C C . SER A 1 79 ? -4.459 -8.345 -15.431 1.00 93.75 79 SER A C 1
ATOM 648 O O . SER A 1 79 ? -5.230 -9.094 -14.835 1.00 93.75 79 SER A O 1
ATOM 650 N N . ILE A 1 80 ? -4.542 -7.017 -15.275 1.00 96.31 80 ILE A N 1
ATOM 651 C CA . ILE A 1 80 ? -5.348 -6.355 -14.234 1.00 96.31 80 ILE A CA 1
ATOM 652 C C . ILE A 1 80 ? -6.389 -5.470 -14.913 1.00 96.31 80 ILE A C 1
ATOM 654 O O . ILE A 1 80 ? -6.132 -4.326 -15.281 1.00 96.31 80 ILE A O 1
ATOM 658 N N . ARG A 1 81 ? -7.602 -6.013 -15.063 1.00 96.00 81 ARG A N 1
ATOM 659 C CA . ARG A 1 81 ? -8.691 -5.388 -15.838 1.00 96.00 81 ARG A CA 1
ATOM 660 C C . ARG A 1 81 ? -9.100 -4.005 -15.324 1.00 96.00 81 ARG A C 1
ATOM 662 O O . ARG A 1 81 ? -9.494 -3.156 -16.110 1.00 96.00 81 ARG A O 1
ATOM 669 N N . ASN A 1 82 ? -9.026 -3.775 -14.014 1.00 96.31 82 ASN A N 1
ATOM 670 C CA . ASN A 1 82 ? -9.411 -2.517 -13.372 1.00 96.31 82 ASN A CA 1
ATOM 671 C C . ASN A 1 82 ? -8.204 -1.658 -12.953 1.00 96.31 82 ASN A C 1
ATOM 673 O O . ASN A 1 82 ? -8.360 -0.816 -12.070 1.00 96.31 82 ASN A O 1
ATOM 677 N N . TYR A 1 83 ? -7.024 -1.852 -13.559 1.00 97.31 83 TYR A N 1
ATOM 678 C CA . TYR A 1 83 ? -5.788 -1.150 -13.186 1.00 97.31 83 TYR A CA 1
ATOM 679 C C . TYR A 1 83 ? -5.964 0.368 -13.128 1.00 97.31 83 TYR A C 1
ATOM 681 O O . TYR A 1 83 ? -5.614 0.980 -12.124 1.00 97.31 83 TYR A O 1
ATOM 689 N N . LYS A 1 84 ? -6.602 0.962 -14.143 1.00 96.25 84 LYS A N 1
ATOM 690 C CA . LYS A 1 84 ? -6.929 2.393 -14.163 1.00 96.25 84 LYS A CA 1
ATOM 691 C C . LYS A 1 84 ? -7.635 2.849 -12.881 1.00 96.25 84 LYS A C 1
ATOM 693 O O . LYS A 1 84 ? -7.192 3.794 -12.246 1.00 96.25 84 LYS A O 1
ATOM 698 N N . ASN A 1 85 ? -8.682 2.142 -12.460 1.00 96.75 85 ASN A N 1
ATOM 699 C CA . ASN A 1 85 ? -9.431 2.491 -11.249 1.00 96.75 85 ASN A CA 1
ATOM 700 C C . ASN A 1 85 ? -8.587 2.329 -9.975 1.00 96.75 85 ASN A C 1
ATOM 702 O O . ASN A 1 85 ? -8.835 3.017 -8.989 1.00 96.75 85 ASN A O 1
ATOM 706 N N . ILE A 1 86 ? -7.620 1.404 -9.978 1.00 96.88 86 ILE A N 1
ATOM 707 C CA . ILE A 1 86 ? -6.686 1.219 -8.864 1.00 96.88 86 ILE A CA 1
ATOM 708 C C . ILE A 1 86 ? -5.759 2.431 -8.770 1.00 96.88 86 ILE A C 1
ATOM 710 O O . ILE A 1 86 ? -5.676 3.023 -7.701 1.00 96.88 86 ILE A O 1
ATOM 714 N N . VAL A 1 87 ? -5.108 2.822 -9.868 1.00 96.62 87 VAL A N 1
ATOM 715 C CA . VAL A 1 87 ? -4.137 3.930 -9.856 1.00 96.62 87 VAL A CA 1
ATOM 716 C C . VAL A 1 87 ? -4.796 5.309 -9.782 1.00 96.62 87 VAL A C 1
ATOM 718 O O . VAL A 1 87 ? -4.206 6.239 -9.253 1.00 96.62 87 VAL A O 1
ATOM 721 N N . ASP A 1 88 ? -6.043 5.453 -10.231 1.00 94.94 88 ASP A N 1
ATOM 722 C CA . ASP A 1 88 ? -6.802 6.701 -10.083 1.00 94.94 88 ASP A CA 1
ATOM 723 C C . ASP A 1 88 ? -7.299 6.918 -8.636 1.00 94.94 88 ASP A C 1
ATOM 725 O O . ASP A 1 88 ? -7.745 8.012 -8.290 1.00 94.94 88 ASP A O 1
ATOM 729 N N . ASN A 1 89 ? -7.217 5.903 -7.766 1.00 95.81 89 ASN A N 1
ATOM 730 C CA . ASN A 1 89 ? -7.575 6.037 -6.358 1.00 95.81 89 ASN A CA 1
ATOM 731 C C . ASN A 1 89 ? -6.454 6.753 -5.570 1.00 95.81 89 ASN A C 1
ATOM 733 O O . ASN A 1 89 ? -5.348 6.220 -5.476 1.00 95.81 89 ASN A O 1
ATOM 737 N N . PRO A 1 90 ? -6.719 7.892 -4.900 1.00 91.88 90 PRO A N 1
ATOM 738 C CA . PRO A 1 90 ? -5.717 8.580 -4.079 1.00 91.88 90 PRO A CA 1
ATOM 739 C C . PRO A 1 90 ? -5.082 7.709 -2.980 1.00 91.88 90 PRO A C 1
ATOM 741 O O . PRO A 1 90 ? -3.905 7.892 -2.651 1.00 91.88 90 PRO A O 1
ATOM 744 N N . ASP A 1 91 ? -5.828 6.737 -2.443 1.00 92.25 91 ASP A N 1
ATOM 745 C CA . ASP A 1 91 ? -5.381 5.825 -1.379 1.00 92.25 91 ASP A CA 1
ATOM 746 C C . ASP A 1 91 ? -4.468 4.690 -1.880 1.00 92.25 91 ASP A C 1
ATOM 748 O O . ASP A 1 91 ? -3.938 3.913 -1.078 1.00 92.25 91 ASP A O 1
ATOM 752 N N . TYR A 1 92 ? -4.288 4.556 -3.198 1.00 95.75 92 TYR A N 1
ATOM 753 C CA . TYR A 1 92 ? -3.380 3.572 -3.790 1.00 95.75 92 TYR A CA 1
ATOM 754 C C . TYR A 1 92 ? -1.920 3.854 -3.423 1.00 95.75 92 TYR A C 1
ATOM 756 O O . TYR A 1 92 ? -1.210 2.947 -2.988 1.00 95.75 92 TYR A O 1
ATOM 764 N N . TYR A 1 93 ? -1.514 5.120 -3.530 1.00 95.56 93 TYR A N 1
ATOM 765 C CA . TYR A 1 93 ? -0.166 5.598 -3.233 1.00 95.56 93 TYR A CA 1
ATOM 766 C C . TYR A 1 93 ? 0.048 5.633 -1.724 1.00 95.56 93 TYR A C 1
ATOM 768 O O . TYR A 1 93 ? -0.390 6.559 -1.033 1.00 95.56 93 TYR A O 1
ATOM 776 N N . LYS A 1 94 ? 0.694 4.591 -1.211 1.00 93.81 94 LYS A N 1
ATOM 777 C CA . LYS A 1 94 ? 0.912 4.378 0.217 1.00 93.81 94 LYS A CA 1
ATOM 778 C C . LYS A 1 94 ? 2.236 3.672 0.456 1.00 93.81 94 LYS A C 1
ATOM 780 O O . LYS A 1 94 ? 2.792 3.035 -0.435 1.00 93.81 94 LYS A O 1
ATOM 785 N N . LEU A 1 95 ? 2.682 3.744 1.700 1.00 95.44 95 LEU A N 1
ATOM 786 C CA . LEU A 1 95 ? 3.835 2.994 2.164 1.00 95.44 95 LEU A CA 1
ATOM 787 C C . LEU A 1 95 ? 3.419 1.611 2.646 1.00 95.44 95 LEU A C 1
ATOM 789 O O . LEU A 1 95 ? 2.388 1.445 3.313 1.00 95.44 95 LEU A O 1
ATOM 793 N N . ASP A 1 96 ? 4.269 0.636 2.370 1.00 95.69 96 ASP A N 1
ATOM 794 C CA . ASP A 1 96 ? 4.150 -0.715 2.885 1.00 95.69 96 ASP A CA 1
ATOM 795 C C . ASP A 1 96 ? 5.499 -1.190 3.446 1.00 95.69 96 ASP A C 1
ATOM 797 O O . ASP A 1 96 ? 6.568 -0.761 3.019 1.00 95.69 96 ASP A O 1
ATOM 801 N N . ILE A 1 97 ? 5.439 -2.071 4.446 1.00 95.12 97 ILE A N 1
ATOM 802 C CA . ILE A 1 97 ? 6.603 -2.822 4.910 1.00 95.12 97 ILE A CA 1
ATOM 803 C C . ILE A 1 97 ? 6.758 -4.002 3.963 1.00 95.12 97 ILE A C 1
ATOM 805 O O . ILE A 1 97 ? 5.828 -4.806 3.811 1.00 95.12 97 ILE A O 1
ATOM 809 N N . VAL A 1 98 ? 7.923 -4.103 3.339 1.00 95.62 98 VAL A N 1
ATOM 810 C CA . VAL A 1 98 ? 8.197 -5.057 2.271 1.00 95.62 98 VAL A CA 1
ATOM 811 C C . VAL A 1 98 ? 9.461 -5.847 2.546 1.00 95.62 98 VAL A C 1
ATOM 813 O O . VAL A 1 98 ? 10.377 -5.391 3.226 1.00 95.62 98 VAL A O 1
ATOM 816 N N . GLN A 1 99 ? 9.498 -7.046 1.990 1.00 95.19 99 GLN A N 1
ATOM 817 C CA . GLN A 1 99 ? 10.745 -7.721 1.669 1.00 95.19 99 GLN A CA 1
ATOM 818 C C . GLN A 1 99 ? 11.040 -7.426 0.197 1.00 95.19 99 GLN A C 1
ATOM 820 O O . GLN A 1 99 ? 10.155 -7.625 -0.637 1.00 95.19 99 GLN A O 1
ATOM 825 N N . VAL A 1 100 ? 12.237 -6.925 -0.098 1.00 95.38 100 VAL A N 1
ATOM 826 C CA . VAL A 1 100 ? 12.656 -6.602 -1.469 1.00 95.38 100 VAL A CA 1
ATOM 827 C C . VAL A 1 100 ? 13.329 -7.822 -2.093 1.00 95.38 10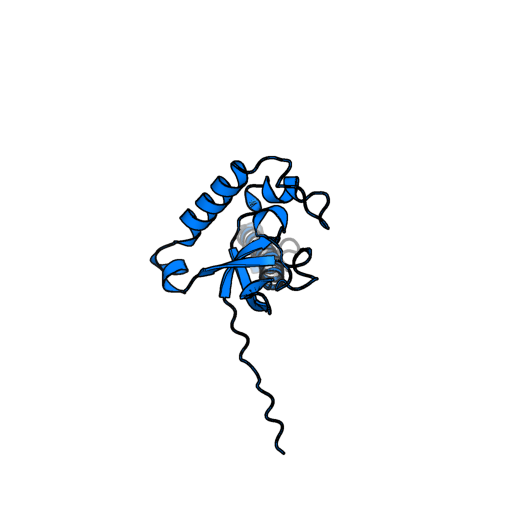0 VAL A C 1
ATOM 829 O O . VAL A 1 100 ? 14.132 -8.487 -1.438 1.00 95.38 100 VAL A O 1
ATOM 832 N N . GLU A 1 101 ? 12.973 -8.118 -3.336 1.00 94.31 101 GLU A N 1
ATOM 833 C CA . GLU A 1 101 ? 13.560 -9.153 -4.183 1.00 94.31 101 GLU A CA 1
ATOM 834 C C . GLU A 1 101 ? 14.073 -8.483 -5.460 1.00 94.31 101 GLU A C 1
ATOM 836 O O . GLU A 1 101 ? 13.307 -7.820 -6.156 1.00 94.31 101 GLU A O 1
ATOM 841 N N . GLU A 1 102 ? 15.364 -8.621 -5.748 1.00 92.75 102 GLU A N 1
ATOM 842 C CA . GLU A 1 102 ? 15.955 -8.124 -6.990 1.00 92.75 102 GLU A CA 1
ATOM 843 C C . GLU A 1 102 ? 15.718 -9.138 -8.110 1.00 92.75 102 GLU A C 1
ATOM 845 O O . GLU A 1 102 ? 15.997 -10.331 -7.960 1.00 92.75 102 GLU A O 1
ATOM 850 N N . MET A 1 103 ? 15.162 -8.663 -9.218 1.00 91.94 103 MET A N 1
ATOM 851 C CA . MET A 1 103 ? 14.863 -9.477 -10.387 1.00 91.94 103 MET A CA 1
ATOM 852 C C . MET A 1 103 ? 16.081 -9.553 -11.319 1.00 91.94 103 MET A C 1
ATOM 854 O O . MET A 1 103 ? 16.896 -8.632 -11.336 1.00 91.94 103 MET A O 1
ATOM 858 N N . PRO A 1 104 ? 16.197 -10.604 -12.154 1.00 88.44 104 PRO A N 1
ATOM 859 C CA . PRO A 1 104 ? 17.255 -10.722 -13.161 1.00 88.44 104 PRO A CA 1
ATOM 860 C C . PRO A 1 104 ? 17.436 -9.502 -14.080 1.00 88.44 104 PRO A C 1
ATOM 862 O O . PRO A 1 104 ? 18.562 -9.224 -14.478 1.00 88.44 104 PRO A O 1
ATOM 865 N N . GLY A 1 105 ? 16.357 -8.772 -14.387 1.00 86.31 105 GLY A N 1
ATOM 866 C CA . GLY A 1 105 ? 16.389 -7.554 -15.209 1.00 86.31 105 GLY A CA 1
ATOM 867 C C . GLY A 1 105 ? 16.810 -6.289 -14.447 1.00 86.31 105 GLY A C 1
ATOM 868 O O . GLY A 1 105 ? 16.809 -5.199 -15.015 1.00 86.31 105 GLY A O 1
ATOM 869 N N . GLY A 1 106 ? 17.174 -6.412 -13.165 1.00 86.44 106 GLY A N 1
ATOM 870 C CA . GLY A 1 106 ? 17.563 -5.304 -12.289 1.00 86.44 106 GLY A CA 1
ATOM 871 C C . GLY A 1 106 ? 16.390 -4.601 -11.600 1.00 86.44 106 GLY A C 1
ATOM 872 O O . GLY A 1 106 ? 16.594 -3.637 -10.862 1.00 86.44 106 GLY A O 1
ATOM 873 N N . GLU A 1 107 ? 15.150 -5.054 -11.810 1.00 90.56 107 GLU A N 1
ATOM 874 C CA . GLU A 1 107 ? 13.989 -4.467 -11.147 1.00 90.56 107 GLU A CA 1
ATOM 875 C C . GLU A 1 107 ? 13.911 -4.879 -9.668 1.00 90.56 107 GLU A C 1
ATOM 877 O O . GLU A 1 107 ? 14.056 -6.049 -9.315 1.00 90.56 107 GLU A O 1
ATOM 882 N N . ALA A 1 108 ? 13.594 -3.931 -8.784 1.00 94.19 108 ALA A N 1
ATOM 883 C CA . ALA A 1 108 ? 13.341 -4.215 -7.374 1.00 94.19 108 ALA A CA 1
ATOM 884 C C . ALA A 1 108 ? 11.856 -4.535 -7.143 1.00 94.19 108 ALA A C 1
ATOM 886 O O . ALA A 1 108 ? 10.996 -3.650 -7.165 1.00 94.19 108 ALA A O 1
ATOM 887 N N . CYS A 1 109 ? 11.542 -5.802 -6.886 1.00 95.94 109 CYS A N 1
ATOM 888 C CA . CYS A 1 109 ? 10.193 -6.258 -6.573 1.00 95.94 109 CYS A CA 1
ATOM 889 C C . CYS A 1 109 ? 9.914 -6.273 -5.065 1.00 95.94 109 CYS A C 1
ATOM 891 O O . CYS A 1 109 ? 10.769 -6.574 -4.236 1.00 95.94 109 CYS A O 1
ATOM 893 N N . ALA A 1 110 ? 8.674 -5.964 -4.702 1.00 96.44 110 ALA A N 1
ATOM 894 C CA . ALA A 1 110 ? 8.187 -5.857 -3.339 1.00 96.44 110 ALA A CA 1
ATOM 895 C C . ALA A 1 110 ? 7.258 -7.020 -2.974 1.00 96.44 110 ALA A C 1
ATOM 897 O O . ALA A 1 110 ? 6.180 -7.195 -3.545 1.00 96.44 110 ALA A O 1
ATOM 898 N N . ILE A 1 111 ? 7.604 -7.745 -1.911 1.00 94.81 111 ILE A N 1
ATOM 899 C CA . ILE A 1 111 ? 6.702 -8.687 -1.246 1.00 94.81 111 ILE A CA 1
ATOM 900 C C . ILE A 1 111 ? 6.102 -7.994 -0.018 1.00 94.81 111 ILE A C 1
ATOM 902 O O . ILE A 1 111 ? 6.754 -7.863 1.022 1.00 94.81 111 ILE A O 1
ATOM 906 N N . ILE A 1 112 ? 4.839 -7.570 -0.117 1.00 94.62 112 ILE A N 1
ATOM 907 C CA . ILE A 1 112 ? 4.143 -6.815 0.940 1.00 94.62 112 ILE A CA 1
ATOM 908 C C . ILE A 1 112 ? 3.931 -7.672 2.198 1.00 94.62 112 ILE A C 1
ATOM 910 O O . ILE A 1 112 ? 3.278 -8.717 2.164 1.00 94.62 112 ILE A O 1
ATOM 914 N N . LYS A 1 113 ? 4.401 -7.181 3.352 1.00 92.81 113 LYS A N 1
ATOM 915 C CA . LYS A 1 113 ? 4.238 -7.814 4.676 1.00 92.81 113 LYS A CA 1
ATOM 916 C C . LYS A 1 113 ? 3.332 -7.026 5.627 1.00 92.81 113 LYS A C 1
ATOM 918 O O . LYS A 1 113 ? 2.919 -7.550 6.665 1.00 92.81 113 LYS A O 1
ATOM 923 N N . THR A 1 114 ? 2.918 -5.810 5.261 1.00 88.81 114 THR A N 1
ATOM 924 C CA . THR A 1 114 ? 2.042 -4.950 6.083 1.00 88.81 114 THR A CA 1
ATOM 925 C C . THR A 1 114 ? 0.697 -5.596 6.448 1.00 88.81 114 THR A C 1
ATOM 927 O O . THR A 1 114 ? 0.079 -5.234 7.452 1.00 88.81 114 THR A O 1
ATOM 930 N N . GLY A 1 115 ? 0.206 -6.551 5.647 1.00 84.44 115 GLY A N 1
ATOM 931 C CA . GLY A 1 115 ? -1.107 -7.180 5.837 1.00 84.44 115 GLY A CA 1
ATOM 932 C C . GLY A 1 115 ? -1.298 -7.825 7.217 1.00 84.44 115 GLY A C 1
ATOM 933 O O . GLY A 1 115 ? -2.348 -7.645 7.844 1.00 84.44 115 GLY A O 1
ATOM 934 N N . GLY A 1 116 ? -0.271 -8.510 7.733 1.00 82.31 116 GLY A N 1
ATOM 935 C CA . GLY A 1 116 ? -0.310 -9.130 9.063 1.00 82.31 116 GLY A CA 1
ATOM 936 C C . GLY A 1 116 ? -0.452 -8.094 10.179 1.00 82.31 116 GLY A C 1
ATOM 937 O O . GLY A 1 116 ? -1.322 -8.212 11.047 1.00 82.31 116 GLY A O 1
ATOM 938 N N . ILE A 1 117 ? 0.324 -7.013 10.086 1.00 86.75 117 ILE A N 1
ATOM 939 C CA . ILE A 1 117 ? 0.303 -5.901 11.042 1.00 86.75 117 ILE A CA 1
ATOM 940 C C . ILE A 1 117 ? -1.067 -5.217 11.039 1.00 86.75 117 ILE A C 1
ATOM 942 O O . ILE A 1 117 ? -1.651 -5.012 12.102 1.00 86.75 117 ILE A O 1
ATOM 946 N N . LYS A 1 118 ? -1.648 -4.939 9.864 1.00 88.12 118 LYS A N 1
ATOM 947 C CA . LYS A 1 118 ? -2.993 -4.340 9.749 1.00 88.12 118 LYS A CA 1
ATOM 948 C C . LYS A 1 118 ? -4.068 -5.212 10.410 1.00 88.12 118 LYS A C 1
ATOM 950 O O . LYS A 1 118 ? -4.973 -4.696 11.074 1.00 88.12 118 LYS A O 1
ATOM 955 N N . ARG A 1 119 ? -3.978 -6.544 10.279 1.00 89.75 119 ARG A N 1
ATOM 956 C CA . ARG A 1 119 ? -4.908 -7.473 10.946 1.00 89.75 119 ARG A CA 1
ATOM 957 C C . ARG A 1 119 ? -4.771 -7.406 12.464 1.00 89.75 119 ARG A C 1
ATOM 959 O O . ARG A 1 119 ? -5.792 -7.267 13.139 1.00 89.75 119 ARG A O 1
ATOM 966 N N . PHE A 1 120 ? -3.543 -7.447 12.972 1.00 92.06 120 PHE A N 1
ATOM 967 C CA . PHE A 1 120 ? -3.263 -7.306 14.399 1.00 92.06 120 PHE A CA 1
ATOM 968 C C . PHE A 1 120 ? -3.769 -5.964 14.946 1.00 92.06 120 PHE A C 1
ATOM 970 O O . PHE A 1 120 ? -4.558 -5.936 15.889 1.00 92.06 120 PHE A O 1
ATOM 977 N N . GLN A 1 121 ? -3.421 -4.852 14.292 1.00 91.88 121 GLN A N 1
ATOM 978 C CA . GLN A 1 121 ? -3.849 -3.505 14.679 1.00 91.88 121 GLN A CA 1
ATOM 979 C C . GLN A 1 121 ? -5.375 -3.379 14.759 1.00 91.88 121 GLN A C 1
ATOM 981 O O . GLN A 1 121 ? -5.896 -2.753 15.679 1.00 91.88 121 GLN A O 1
ATOM 986 N N . ARG A 1 122 ? -6.117 -3.981 13.824 1.00 93.19 122 ARG A N 1
ATOM 987 C CA . ARG A 1 122 ? -7.588 -3.973 13.842 1.00 93.19 122 ARG A CA 1
ATOM 988 C C . ARG A 1 122 ? -8.157 -4.728 15.045 1.00 93.19 122 ARG A C 1
ATOM 990 O O . ARG A 1 122 ? -9.083 -4.228 15.684 1.00 93.19 122 ARG A O 1
ATOM 997 N N . LEU A 1 123 ? -7.613 -5.905 15.360 1.00 96.38 123 LEU A N 1
ATOM 998 C CA . LEU A 1 123 ? -8.018 -6.676 16.541 1.00 96.38 123 LEU A CA 1
ATOM 999 C C . LEU A 1 1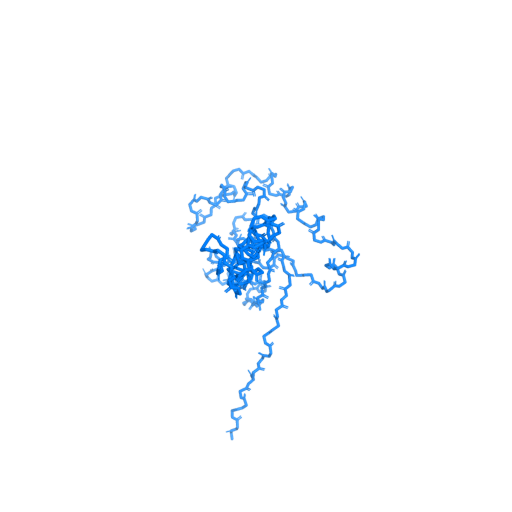23 ? -7.712 -5.906 17.827 1.00 96.38 123 LEU A C 1
ATOM 1001 O O . LEU A 1 123 ? -8.580 -5.778 18.689 1.00 96.38 123 LEU A O 1
ATOM 1005 N N . TRP A 1 124 ? -6.522 -5.315 17.906 1.00 96.62 124 TRP A N 1
ATOM 1006 C CA . TRP A 1 124 ? -6.101 -4.506 19.042 1.00 96.62 124 TRP A CA 1
ATOM 1007 C C . TRP A 1 124 ? -6.999 -3.282 19.246 1.00 96.62 124 TRP A C 1
ATOM 1009 O O . TRP A 1 124 ? -7.520 -3.062 20.336 1.00 96.62 124 TRP A O 1
ATOM 1019 N N . LYS A 1 125 ? -7.281 -2.521 18.181 1.00 96.25 125 LYS A N 1
ATOM 1020 C CA . LYS A 1 125 ? -8.203 -1.374 18.229 1.00 96.25 125 LYS A CA 1
ATOM 1021 C C . LYS A 1 125 ? -9.609 -1.789 18.674 1.00 96.25 125 LYS A C 1
ATOM 1023 O O . LYS A 1 125 ? -10.226 -1.075 19.462 1.00 96.25 125 LYS A O 1
ATOM 1028 N N . LYS A 1 126 ? -10.109 -2.945 18.218 1.00 97.00 126 LYS A N 1
ATOM 1029 C CA . LYS A 1 126 ? -11.396 -3.503 18.671 1.00 97.00 126 LYS A CA 1
ATOM 1030 C C . LYS A 1 126 ? -11.369 -3.813 20.170 1.00 97.00 126 LYS A C 1
ATOM 1032 O O . LYS A 1 126 ? -12.297 -3.426 20.875 1.00 97.00 126 LYS A O 1
ATOM 1037 N N . HIS A 1 127 ? -10.310 -4.463 20.650 1.00 96.06 127 HIS A N 1
ATOM 1038 C CA . HIS A 1 127 ? -10.130 -4.756 22.070 1.00 96.06 127 HIS A CA 1
ATOM 1039 C C . HIS A 1 127 ? -10.070 -3.471 22.908 1.00 96.06 127 HIS A C 1
ATOM 1041 O O . HIS A 1 127 ? -10.833 -3.330 23.857 1.00 96.06 127 HIS A O 1
ATOM 1047 N N . LEU A 1 128 ? -9.256 -2.487 22.516 1.00 96.69 128 LEU A N 1
ATOM 1048 C CA . LEU A 1 128 ? -9.169 -1.201 23.214 1.00 96.69 128 LEU A CA 1
ATOM 1049 C C . LEU A 1 128 ? -10.507 -0.457 23.250 1.00 96.69 128 LEU A C 1
ATOM 1051 O O . LEU A 1 128 ? -10.864 0.113 24.278 1.00 96.69 128 LEU A O 1
ATOM 1055 N N . LYS A 1 129 ? -11.271 -0.466 22.150 1.00 96.62 129 LYS A N 1
ATOM 1056 C CA . LYS A 1 129 ? -12.613 0.132 22.113 1.00 96.62 129 LYS A CA 1
ATOM 1057 C C . LYS A 1 129 ? -13.548 -0.539 23.123 1.00 96.62 129 LYS A C 1
ATOM 1059 O O . LYS A 1 129 ? -14.289 0.156 23.812 1.00 96.62 129 LYS A O 1
ATOM 1064 N N . HIS A 1 130 ? -13.488 -1.867 23.225 1.00 94.88 130 HIS A N 1
ATOM 1065 C CA . HIS A 1 130 ? -14.240 -2.629 24.223 1.00 94.88 130 HIS A CA 1
ATOM 1066 C C . HIS A 1 130 ? -13.822 -2.256 25.649 1.00 94.88 130 HIS A C 1
ATOM 1068 O O . HIS A 1 130 ? -14.674 -1.888 26.451 1.00 94.88 130 HIS A O 1
ATOM 1074 N N . GLN A 1 131 ? -12.517 -2.229 25.934 1.00 94.81 131 GLN A N 1
ATOM 1075 C CA . GLN A 1 131 ? -11.995 -1.847 27.252 1.00 94.81 131 GLN A CA 1
ATOM 1076 C C . GLN A 1 131 ? -12.411 -0.430 27.660 1.00 94.81 131 GLN A C 1
ATOM 1078 O O . GLN A 1 131 ? -12.849 -0.217 28.787 1.00 94.81 131 GLN A O 1
ATOM 1083 N N . ARG A 1 132 ? -12.361 0.539 26.739 1.00 95.69 132 ARG A N 1
ATOM 1084 C CA . ARG A 1 132 ? -12.835 1.908 27.006 1.00 95.69 132 ARG A CA 1
ATOM 1085 C C . ARG A 1 132 ? -14.320 1.946 27.359 1.00 95.69 132 ARG A C 1
ATOM 1087 O O . ARG A 1 132 ? -14.693 2.643 28.295 1.00 95.69 132 ARG A O 1
ATOM 1094 N N . LYS A 1 133 ? -15.153 1.174 26.653 1.00 95.50 133 LYS A N 1
ATOM 1095 C CA . LYS A 1 133 ? -16.585 1.071 26.959 1.00 95.50 133 LYS A CA 1
ATOM 1096 C C . LYS A 1 133 ? -16.814 0.472 28.348 1.00 95.50 133 LYS A C 1
ATOM 1098 O O . LYS A 1 133 ? -17.622 0.996 29.104 1.00 95.50 133 LYS A O 1
ATOM 1103 N N . LEU A 1 134 ? -16.084 -0.584 28.707 1.00 95.06 134 LEU A N 1
ATOM 1104 C CA . LEU A 1 134 ? -16.172 -1.166 30.047 1.00 95.06 134 LEU A CA 1
ATOM 1105 C C . LEU A 1 134 ? -15.763 -0.179 31.130 1.00 95.06 134 LEU A C 1
ATOM 1107 O O . LEU A 1 134 ? -16.456 -0.080 32.132 1.00 95.06 134 LEU A O 1
ATOM 1111 N N . LEU A 1 135 ? -14.659 0.544 30.939 1.00 94.56 135 LEU A N 1
ATOM 1112 C CA . LEU A 1 135 ? -14.208 1.556 31.892 1.00 94.56 135 LEU A CA 1
ATOM 1113 C C . LEU A 1 135 ? -15.263 2.648 32.078 1.00 94.56 135 LEU A C 1
ATOM 1115 O O . LEU A 1 135 ? -15.570 2.993 33.212 1.00 94.56 135 LEU A O 1
ATOM 1119 N N . GLN A 1 136 ? -15.870 3.118 30.985 1.00 95.75 136 GLN A N 1
ATOM 1120 C CA . GLN A 1 136 ? -16.952 4.101 31.029 1.00 95.75 136 GLN A CA 1
ATOM 1121 C C . GLN A 1 136 ? -18.194 3.580 31.770 1.00 95.75 136 GLN A C 1
ATOM 1123 O O . GLN A 1 136 ? -18.818 4.311 32.533 1.00 95.75 136 GLN A O 1
ATOM 1128 N N . GLU A 1 137 ? -18.569 2.315 31.571 1.00 95.69 137 GLU A N 1
ATOM 1129 C CA . GLU A 1 137 ? -19.664 1.702 32.329 1.00 95.69 137 GLU A CA 1
ATOM 1130 C C . GLU A 1 137 ? -19.295 1.536 33.808 1.00 95.69 137 GLU A C 1
ATOM 1132 O O . GLU A 1 137 ? -20.097 1.829 34.689 1.00 95.69 137 GLU A O 1
ATOM 1137 N N . ARG A 1 138 ? -18.066 1.109 34.104 1.00 94.75 138 ARG A N 1
ATOM 1138 C CA . ARG A 1 138 ? -17.568 0.919 35.473 1.00 94.75 138 ARG A CA 1
ATOM 1139 C C . ARG A 1 138 ? -17.407 2.226 36.238 1.00 94.75 138 ARG A C 1
ATOM 1141 O O . ARG A 1 138 ? -17.455 2.189 37.458 1.00 94.75 138 ARG A O 1
ATOM 1148 N N . SER A 1 139 ? -17.250 3.359 35.554 1.00 94.88 139 SER A N 1
ATOM 1149 C CA . SER A 1 139 ? -17.202 4.678 36.189 1.00 94.88 139 SER A CA 1
ATOM 1150 C C . SER A 1 139 ? -18.578 5.238 36.563 1.00 94.88 139 SER A C 1
ATOM 1152 O O . SER A 1 139 ? -18.640 6.299 37.178 1.00 94.88 139 SER A O 1
ATOM 1154 N N . LYS A 1 140 ? -19.686 4.577 36.194 1.00 96.38 140 LYS A N 1
ATOM 1155 C CA . LYS A 1 140 ? -21.032 5.032 36.574 1.00 96.38 140 LYS A CA 1
ATOM 1156 C C . LYS A 1 140 ? -21.282 4.803 38.073 1.00 96.38 140 LYS A C 1
ATOM 1158 O O . LYS A 1 140 ? -21.011 3.694 38.547 1.00 96.38 140 LYS A O 1
ATOM 1163 N N . PRO A 1 141 ? -21.835 5.785 38.812 1.00 97.06 141 PRO A N 1
ATOM 1164 C CA . PRO A 1 141 ? -22.064 5.660 40.251 1.00 97.06 141 PRO A CA 1
ATOM 1165 C C . PRO A 1 141 ? -22.886 4.429 40.649 1.00 97.06 141 PRO A C 1
ATOM 1167 O O . PRO A 1 141 ? -22.543 3.761 41.623 1.00 97.06 141 PRO A O 1
ATOM 1170 N N . GLU A 1 142 ? -23.927 4.071 39.886 1.00 96.00 142 GLU A N 1
ATOM 1171 C CA . GLU A 1 142 ? -24.744 2.891 40.189 1.00 96.00 142 GLU A CA 1
ATOM 1172 C C . GLU A 1 142 ? -23.944 1.580 40.118 1.00 96.00 142 GLU A C 1
ATOM 1174 O O . GLU A 1 142 ? -24.089 0.704 40.975 1.00 96.00 142 GLU A O 1
ATOM 1179 N N . ASN A 1 143 ? -23.039 1.472 39.143 1.00 95.88 143 ASN A N 1
ATOM 1180 C CA . ASN A 1 143 ? -22.226 0.280 38.930 1.00 95.88 143 ASN A CA 1
ATOM 1181 C C . ASN A 1 143 ? -21.112 0.170 39.979 1.00 95.88 143 ASN A C 1
ATOM 1183 O O . ASN A 1 143 ? -20.803 -0.938 40.425 1.00 95.88 143 ASN A O 1
ATOM 1187 N N . LEU A 1 144 ? -20.544 1.306 40.401 1.00 96.00 144 LEU A N 1
ATOM 1188 C CA . LEU A 1 144 ? -19.597 1.378 41.518 1.00 96.00 144 LEU A CA 1
ATOM 1189 C C . LEU A 1 144 ? -20.257 0.931 42.823 1.00 96.00 144 LEU A C 1
ATOM 1191 O O . LEU A 1 144 ? -19.753 0.020 43.477 1.00 96.00 144 LEU A O 1
ATOM 1195 N N . ARG A 1 145 ? -21.439 1.469 43.140 1.00 96.75 145 ARG A N 1
ATOM 1196 C CA . ARG A 1 145 ? -22.194 1.091 44.342 1.00 96.75 145 ARG A CA 1
ATOM 1197 C C . ARG A 1 145 ? -22.534 -0.399 44.359 1.00 96.75 145 ARG A C 1
ATOM 1199 O O . ARG A 1 145 ? -22.392 -1.061 45.383 1.00 96.75 145 ARG A O 1
ATOM 1206 N N . GLN A 1 146 ? -22.952 -0.969 43.227 1.00 95.62 146 GLN A N 1
ATOM 1207 C CA . GLN A 1 146 ? -23.187 -2.412 43.143 1.00 95.62 146 GLN A CA 1
ATOM 1208 C C . GLN A 1 146 ? -21.904 -3.217 43.394 1.00 95.62 146 GLN A C 1
ATOM 1210 O O . GLN A 1 146 ? -21.943 -4.238 44.089 1.00 95.62 146 GLN A O 1
ATOM 1215 N N . ARG A 1 147 ? -20.769 -2.774 42.837 1.00 95.69 147 ARG A N 1
ATOM 1216 C CA . ARG A 1 147 ? -19.466 -3.415 43.047 1.00 95.69 147 ARG A CA 1
ATOM 1217 C C . ARG A 1 147 ? -19.047 -3.377 44.514 1.00 95.69 147 ARG A C 1
ATOM 1219 O O . ARG A 1 147 ? -18.533 -4.385 44.990 1.00 95.69 147 ARG A O 1
ATOM 1226 N N . GLU A 1 148 ? -19.298 -2.276 45.213 1.00 96.75 148 GLU A N 1
ATOM 1227 C CA . GLU A 1 148 ? -19.054 -2.134 46.653 1.00 96.75 148 GLU A CA 1
ATOM 1228 C C . GLU A 1 148 ? -19.924 -3.093 47.475 1.00 96.75 148 GLU A C 1
ATOM 1230 O O . GLU A 1 148 ? -19.408 -3.811 48.325 1.00 96.75 148 GLU A O 1
ATOM 1235 N N . LEU A 1 149 ? -21.227 -3.164 47.178 1.00 96.69 149 LEU A N 1
ATOM 1236 C CA . LEU A 1 149 ? -22.177 -3.995 47.929 1.00 96.69 149 LEU A CA 1
ATOM 1237 C C . LEU A 1 149 ? -21.993 -5.501 47.698 1.00 96.69 149 LEU A C 1
ATOM 1239 O O . LEU A 1 149 ? -22.182 -6.299 48.610 1.00 96.69 149 LEU A O 1
ATOM 1243 N N . THR A 1 150 ? -21.680 -5.906 46.466 1.00 95.75 150 THR A N 1
ATOM 1244 C CA . THR A 1 150 ? -21.707 -7.325 46.054 1.00 95.75 150 THR A CA 1
ATOM 1245 C C . THR A 1 150 ? -20.328 -7.916 45.774 1.00 95.75 150 THR A C 1
ATOM 1247 O O . THR A 1 150 ? -20.206 -9.115 45.518 1.00 95.75 150 THR A O 1
ATOM 1250 N N . GLY A 1 151 ? -19.282 -7.085 45.731 1.00 94.06 151 GLY A N 1
ATOM 1251 C CA . GLY A 1 151 ? -17.942 -7.493 45.314 1.00 94.06 151 GLY A CA 1
ATOM 1252 C C . GLY A 1 151 ? -17.847 -7.917 43.843 1.00 94.06 151 GLY A C 1
ATOM 1253 O O . GLY A 1 151 ? -16.846 -8.518 43.451 1.00 94.06 151 GLY A O 1
ATOM 1254 N N . LYS A 1 152 ? -18.860 -7.638 43.003 1.00 94.19 152 LYS A N 1
ATOM 1255 C CA . LYS A 1 152 ? -18.940 -8.023 41.578 1.00 94.19 152 LYS A CA 1
ATOM 1256 C C . LYS A 1 152 ? -19.410 -6.853 40.709 1.00 94.19 152 LYS A C 1
ATOM 1258 O O . LYS A 1 152 ? -20.234 -6.055 41.131 1.00 94.19 152 LYS A O 1
ATOM 1263 N N . TRP A 1 153 ? -18.868 -6.738 39.495 1.00 94.62 153 TRP A N 1
ATOM 1264 C CA . TRP A 1 153 ? -19.389 -5.776 38.516 1.00 94.62 153 TRP A CA 1
ATOM 1265 C C . TRP A 1 153 ? -20.747 -6.254 37.973 1.00 94.62 153 TRP A C 1
ATOM 1267 O O . TRP A 1 153 ? -20.918 -7.468 37.808 1.00 94.62 153 TRP A O 1
ATOM 1277 N N . PRO A 1 154 ? -21.685 -5.343 37.653 1.00 92.62 154 PRO A N 1
ATOM 1278 C CA . PRO A 1 154 ? -22.914 -5.699 36.954 1.00 92.62 154 PRO A CA 1
ATOM 1279 C C . PRO A 1 154 ? -22.646 -6.407 35.623 1.00 92.62 154 PRO A C 1
ATOM 1281 O O . PRO A 1 154 ? -21.594 -6.245 35.000 1.00 92.62 154 PRO A O 1
ATOM 1284 N N . THR A 1 155 ? -23.622 -7.187 35.155 1.00 89.44 155 THR A N 1
ATOM 1285 C CA . THR A 1 155 ? -23.529 -7.950 33.898 1.00 89.44 155 THR A CA 1
ATOM 1286 C C . THR A 1 155 ? -23.259 -7.066 32.681 1.00 89.44 155 THR A C 1
ATOM 1288 O O . THR A 1 155 ? -22.590 -7.511 31.752 1.00 89.44 155 THR A O 1
ATOM 1291 N N . SER A 1 156 ? -23.700 -5.806 32.711 1.00 86.75 156 SER A N 1
ATOM 1292 C CA . SER A 1 156 ? -23.416 -4.799 31.684 1.00 86.75 156 SER A CA 1
ATOM 1293 C C . SER A 1 156 ? -21.923 -4.466 31.532 1.00 86.75 156 SER A C 1
ATOM 1295 O O . SER A 1 156 ? -21.519 -4.019 30.458 1.00 86.75 156 SER A O 1
ATOM 1297 N N . CYS A 1 157 ? -21.089 -4.700 32.556 1.00 89.44 157 CYS A N 1
ATOM 1298 C CA . CYS A 1 157 ? -19.663 -4.347 32.556 1.00 89.44 157 CYS A CA 1
ATOM 1299 C C . CYS A 1 157 ? -18.742 -5.407 33.196 1.00 89.44 157 CYS A C 1
ATOM 1301 O O . CYS A 1 157 ? -17.631 -5.107 33.654 1.00 89.44 157 CYS A O 1
ATOM 1303 N N . SER A 1 158 ? -19.175 -6.670 33.206 1.00 85.50 158 SER A N 1
ATOM 1304 C CA . SER A 1 158 ? -18.472 -7.769 33.880 1.00 85.50 158 SER A CA 1
ATOM 1305 C C . SER A 1 158 ? -17.334 -8.410 33.075 1.00 85.50 158 SER A C 1
ATOM 1307 O O . SER A 1 158 ? -16.542 -9.141 33.670 1.00 85.50 158 SER A O 1
ATOM 1309 N N . LYS A 1 159 ? -17.204 -8.134 31.768 1.00 73.50 159 LYS A N 1
ATOM 1310 C CA . LYS A 1 159 ? -16.181 -8.741 30.894 1.00 73.50 159 LYS A CA 1
ATOM 1311 C C . LYS A 1 159 ? -15.522 -7.755 29.950 1.00 73.50 159 LYS A C 1
ATOM 1313 O O . LYS A 1 159 ? -16.211 -7.297 29.012 1.00 73.50 159 LYS A O 1
#

Organism: NCBI:txid1070528

Radius of gyration: 24.4 Å; chains: 1; bounding box: 56×45×71 Å

pLDDT: mean 91.26, std 11.71, range [35.47, 97.31]

Foldseek 3Di:
DDPDPPPPPQDKFKAFKAQDACLPPNDDPQDDPCSNVFMARPDTDDPCVVPPVVVLVVVLVVLLVVLVPDDVVSQDGPPDHCSVVLSPDSVNGDIFTFRWDQDSSRTTTTDGPCPVVVVVVVVVVVVVVLVVQLVVQCPDPVQVVCCVVPVAGPPSRRD

Secondary structure (DSSP, 8-state):
-----------EEEEEEEE--HHHH---TTS-TTGGG-EEEEEEEPHHHHHTS-THHHHHHHHHHHHHHS-TTTT--SS-TTHHHHHTSGGGS-EEEEEEEE-TTS-EEEEE-HHHHHHHHHHHHHHHHHHHHHHHHHTSHHHHHHHHHHSS--GGG--